Protein AF-A0A7Z0A9J3-F1 (afdb_monomer_lite)

Foldseek 3Di:
DDPPLPAFEEEFECDPPDCAGPVRDHAQADPPSRYGYDYDHLVVLVVCVVVVGHYDVSCQDCVNNVNDDPPDPPPDDPPPPPPDPPPPDDDD

Organism: NCBI:txid1280376

Secondary structure (DSSP, 8-state):
-PPP----EEEEE--TT-SS-TT-PPSEE-TTT--EEEEE-HHHHHHHHHTT--B-TTTTSTTTTTT------------------TT-----

Structure (mmCIF, N/CA/C/O backbone):
data_AF-A0A7Z0A9J3-F1
#
_entry.id   AF-A0A7Z0A9J3-F1
#
loop_
_atom_site.group_PDB
_atom_site.id
_atom_site.type_symbol
_atom_site.label_atom_id
_atom_site.label_alt_id
_atom_site.label_comp_id
_atom_site.label_asym_id
_atom_site.label_entity_id
_atom_site.label_seq_id
_atom_site.pdbx_PDB_ins_code
_atom_site.Cartn_x
_atom_site.Cartn_y
_atom_site.Cartn_z
_atom_site.occupancy
_atom_site.B_iso_or_equiv
_atom_site.auth_seq_id
_atom_site.auth_comp_id
_atom_site.auth_asym_id
_atom_site.auth_atom_id
_atom_site.pdbx_PDB_model_num
ATOM 1 N N . MET A 1 1 ? -24.745 -8.235 21.851 1.00 41.50 1 MET A N 1
ATOM 2 C CA . MET A 1 1 ? -23.327 -8.446 21.503 1.00 41.50 1 MET A CA 1
ATOM 3 C C . MET A 1 1 ? -23.078 -7.689 20.213 1.00 41.50 1 MET A C 1
ATOM 5 O O . MET A 1 1 ? -23.569 -8.113 19.179 1.00 41.50 1 MET A O 1
ATOM 9 N N . THR A 1 2 ? -22.464 -6.513 20.279 1.00 47.41 2 THR A N 1
ATOM 10 C CA . THR A 1 2 ? -22.005 -5.789 19.087 1.00 47.41 2 THR A CA 1
ATOM 11 C C . THR A 1 2 ? -20.707 -6.446 18.639 1.00 47.41 2 THR A C 1
ATOM 13 O O . THR A 1 2 ? -19.763 -6.499 19.424 1.00 47.41 2 THR A O 1
ATOM 16 N N . SER A 1 3 ? -20.668 -7.000 17.425 1.00 53.69 3 SER A N 1
ATOM 17 C CA . SER A 1 3 ? -19.408 -7.446 16.826 1.00 53.69 3 SER A CA 1
ATOM 18 C C . SER A 1 3 ? -18.429 -6.277 16.859 1.00 53.69 3 SER A C 1
ATOM 20 O O . SER A 1 3 ? -18.774 -5.177 16.422 1.00 53.69 3 SER A O 1
ATOM 22 N N . ALA A 1 4 ? -17.246 -6.486 17.434 1.00 57.28 4 ALA A N 1
ATOM 23 C CA . ALA A 1 4 ? -16.177 -5.506 17.347 1.00 57.28 4 ALA A CA 1
ATOM 24 C C . ALA A 1 4 ? -15.879 -5.281 15.861 1.00 57.28 4 ALA A C 1
ATOM 26 O O . ALA A 1 4 ? -15.655 -6.243 15.129 1.00 57.28 4 ALA A O 1
ATOM 27 N N . ILE A 1 5 ? -15.928 -4.027 15.412 1.00 59.91 5 ILE A N 1
ATOM 28 C CA . ILE A 1 5 ? -15.409 -3.660 14.097 1.00 59.91 5 ILE A CA 1
ATOM 29 C C . ILE A 1 5 ? -13.901 -3.896 14.189 1.00 59.91 5 ILE A C 1
ATOM 31 O O . ILE A 1 5 ? -13.206 -3.178 14.907 1.00 59.91 5 ILE A O 1
ATOM 35 N N . THR A 1 6 ? -13.412 -4.958 13.557 1.00 64.06 6 THR A N 1
ATOM 36 C CA . THR A 1 6 ? -11.978 -5.199 13.413 1.00 64.06 6 THR A CA 1
ATOM 37 C C . THR A 1 6 ? -11.475 -4.225 12.358 1.00 64.06 6 THR A C 1
ATOM 39 O O . THR A 1 6 ? -11.816 -4.359 11.190 1.00 64.06 6 THR A O 1
ATOM 42 N N . ALA A 1 7 ? -10.758 -3.194 12.796 1.00 80.94 7 ALA A N 1
ATOM 43 C CA . ALA A 1 7 ? -10.096 -2.250 11.908 1.00 80.94 7 ALA A CA 1
ATOM 44 C C . ALA A 1 7 ? -8.806 -2.880 11.377 1.00 80.94 7 ALA A C 1
ATOM 46 O O . ALA A 1 7 ? -7.946 -3.250 12.182 1.00 80.94 7 ALA A O 1
ATOM 47 N N . ASP A 1 8 ? -8.660 -2.964 10.056 1.00 90.62 8 ASP A N 1
ATOM 48 C CA . ASP A 1 8 ? -7.434 -3.458 9.428 1.00 90.62 8 ASP A CA 1
ATOM 49 C C . ASP A 1 8 ? -6.495 -2.309 9.042 1.00 90.62 8 ASP A C 1
ATOM 51 O O . ASP A 1 8 ? -6.908 -1.168 8.816 1.00 90.62 8 ASP A O 1
ATOM 55 N N . VAL A 1 9 ? -5.202 -2.616 8.927 1.00 96.31 9 VAL A N 1
ATOM 56 C CA . VAL A 1 9 ? -4.243 -1.742 8.244 1.00 96.31 9 VAL A CA 1
ATOM 57 C C . VAL A 1 9 ? -4.182 -2.178 6.786 1.00 96.31 9 VAL A C 1
ATOM 59 O O . VAL A 1 9 ? -3.765 -3.294 6.494 1.00 96.31 9 VAL A O 1
ATOM 62 N N . VAL A 1 10 ? -4.601 -1.304 5.871 1.00 97.38 10 VAL A N 1
ATOM 63 C CA . VAL A 1 10 ? -4.595 -1.587 4.430 1.00 97.38 10 VAL A CA 1
ATOM 64 C C . VAL A 1 10 ? -3.390 -0.917 3.787 1.00 97.38 10 VAL A C 1
ATOM 66 O O . VAL A 1 10 ? -3.203 0.299 3.902 1.00 97.38 10 VAL A O 1
ATOM 69 N N . HIS A 1 11 ? -2.588 -1.712 3.091 1.00 97.88 11 HIS A N 1
ATOM 70 C CA . HIS A 1 11 ? -1.345 -1.295 2.454 1.00 97.88 11 HIS A CA 1
ATOM 71 C C . HIS A 1 11 ? -1.578 -0.976 0.967 1.00 97.88 11 HIS A C 1
ATOM 73 O O . HIS A 1 11 ? -2.155 -1.778 0.227 1.00 97.88 11 HIS A O 1
ATOM 79 N N . HIS A 1 12 ? -1.155 0.211 0.528 1.00 97.88 12 HIS A N 1
ATOM 80 C CA . HIS A 1 12 ? -1.359 0.728 -0.830 1.00 97.88 12 HIS A CA 1
ATOM 81 C C . HIS A 1 12 ? -0.033 1.052 -1.517 1.00 97.88 12 HIS A C 1
ATOM 83 O O . HIS A 1 12 ? 0.944 1.399 -0.858 1.00 97.88 12 HIS A O 1
ATOM 89 N N . LEU A 1 13 ? -0.027 1.007 -2.850 1.00 97.69 13 LEU A N 1
ATOM 90 C CA . LEU A 1 13 ? 1.122 1.391 -3.662 1.00 97.69 13 LEU A CA 1
ATOM 91 C C . LEU A 1 13 ? 1.185 2.913 -3.791 1.00 97.69 13 LEU A C 1
ATOM 93 O O . LEU A 1 13 ? 0.239 3.537 -4.282 1.00 97.69 13 LEU A O 1
ATOM 97 N N . VAL A 1 14 ? 2.307 3.502 -3.390 1.00 95.88 14 VAL A N 1
ATOM 98 C CA . VAL A 1 14 ?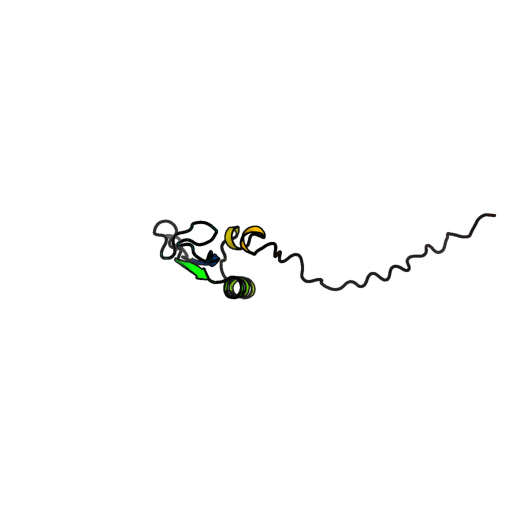 2.622 4.904 -3.665 1.00 95.88 14 VAL A CA 1
ATOM 99 C C . VAL A 1 14 ? 2.749 5.111 -5.172 1.00 95.88 14 VAL A C 1
ATOM 101 O O . VAL A 1 14 ? 3.406 4.335 -5.861 1.00 95.88 14 VAL A O 1
ATOM 104 N N . ASN A 1 15 ? 2.131 6.168 -5.689 1.00 90.25 15 ASN A N 1
ATOM 105 C CA . ASN A 1 15 ? 2.331 6.577 -7.070 1.00 90.25 15 ASN A CA 1
ATOM 106 C C . ASN A 1 15 ? 3.422 7.665 -7.102 1.00 90.25 15 ASN A C 1
ATOM 108 O O . ASN A 1 15 ? 3.213 8.737 -6.524 1.00 90.25 15 ASN A O 1
ATOM 112 N N . PRO A 1 16 ? 4.611 7.403 -7.681 1.00 85.44 16 PRO A N 1
ATOM 113 C CA . PRO A 1 16 ? 5.718 8.351 -7.639 1.00 85.44 16 PRO A C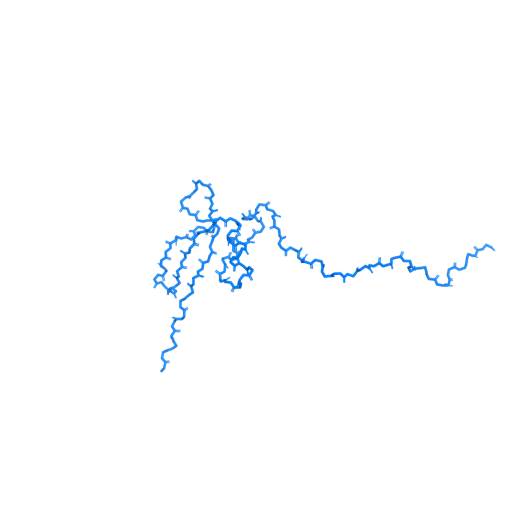A 1
ATOM 114 C C . PRO A 1 16 ? 5.337 9.713 -8.229 1.00 85.44 16 PRO A C 1
ATOM 116 O O . PRO A 1 16 ? 4.923 9.809 -9.378 1.00 85.44 16 PRO A O 1
ATOM 119 N N . GLY A 1 17 ? 5.521 10.775 -7.443 1.00 85.44 17 GLY A N 1
ATOM 120 C CA . GLY A 1 17 ? 5.209 12.146 -7.861 1.00 85.44 17 GLY A CA 1
ATOM 121 C C . GLY A 1 17 ? 3.759 12.579 -7.636 1.00 85.44 17 GLY A C 1
ATOM 122 O O . GLY A 1 17 ? 3.456 13.752 -7.838 1.00 85.44 17 GLY A O 1
ATOM 123 N N . GLU A 1 18 ? 2.891 11.688 -7.157 1.00 88.94 18 GLU A N 1
ATOM 124 C CA . GLU A 1 18 ? 1.491 11.990 -6.866 1.00 88.94 18 GLU A CA 1
ATOM 125 C C . GLU A 1 18 ? 1.212 12.059 -5.360 1.00 88.94 18 GLU A C 1
ATOM 127 O O . GLU A 1 18 ? 1.900 11.457 -4.533 1.00 88.94 18 GLU A O 1
ATOM 132 N N . LEU A 1 19 ? 0.160 12.795 -4.992 1.00 86.56 19 LEU A N 1
ATOM 133 C CA . LEU A 1 19 ? -0.282 12.927 -3.595 1.00 86.56 19 LEU A CA 1
ATOM 134 C C . LEU A 1 19 ? -1.113 11.733 -3.109 1.00 86.56 19 LEU A C 1
ATOM 136 O O . LEU A 1 19 ? -1.350 11.597 -1.907 1.00 86.56 19 LEU A O 1
ATOM 140 N N . LEU A 1 20 ? -1.587 10.897 -4.034 1.00 95.19 20 LEU A N 1
ATOM 141 C CA . LEU A 1 20 ? -2.444 9.755 -3.751 1.00 95.19 20 LEU A CA 1
ATOM 142 C C . LEU A 1 20 ? -1.790 8.456 -4.241 1.00 95.19 20 LEU A C 1
ATOM 144 O O . LEU A 1 20 ? -1.068 8.469 -5.239 1.00 95.19 20 LEU A O 1
ATOM 148 N N . PRO A 1 21 ? -2.048 7.322 -3.564 1.00 96.75 21 PRO A N 1
ATOM 149 C CA . PRO A 1 21 ? -1.676 6.012 -4.073 1.00 96.75 21 PRO A CA 1
ATOM 150 C C . PRO A 1 21 ? -2.366 5.728 -5.406 1.00 96.75 21 PRO A C 1
ATOM 152 O O . PRO A 1 21 ? -3.360 6.370 -5.752 1.00 96.75 21 PRO A O 1
ATOM 155 N N . PHE A 1 22 ? -1.891 4.704 -6.112 1.00 96.12 22 PHE A N 1
ATOM 156 C CA . PHE A 1 22 ? -2.415 4.316 -7.426 1.00 96.12 22 PHE A CA 1
ATOM 157 C C . PHE A 1 22 ? -3.952 4.167 -7.453 1.00 96.12 22 PHE A C 1
ATOM 159 O O . PHE A 1 22 ? -4.610 4.583 -8.400 1.00 96.12 22 PHE A O 1
ATOM 166 N N . CYS A 1 23 ? -4.551 3.634 -6.383 1.00 96.62 23 CYS A N 1
ATOM 167 C CA . CYS A 1 23 ? -6.001 3.444 -6.269 1.00 96.62 23 CYS A CA 1
ATOM 168 C C . CYS A 1 23 ? -6.803 4.715 -5.912 1.00 96.62 23 CYS A C 1
ATOM 170 O O . CYS A 1 23 ? -8.028 4.648 -5.814 1.00 96.62 23 CYS A O 1
ATOM 172 N N . GLY A 1 24 ? -6.144 5.846 -5.644 1.00 96.31 24 GLY A N 1
ATOM 173 C CA . GLY A 1 24 ? -6.780 7.106 -5.240 1.00 96.31 24 GLY A CA 1
ATOM 174 C C . GLY A 1 24 ? -7.228 7.184 -3.772 1.00 96.31 24 GLY A C 1
ATOM 175 O O . GLY A 1 24 ? -7.838 8.175 -3.374 1.00 96.31 24 GLY A O 1
ATOM 176 N N . THR A 1 25 ? -6.943 6.169 -2.947 1.00 95.56 25 THR A N 1
ATOM 177 C CA . THR A 1 25 ? -7.329 6.165 -1.522 1.00 95.56 25 THR A CA 1
ATOM 178 C C . THR A 1 25 ? -6.557 7.219 -0.730 1.00 95.56 25 THR A C 1
ATOM 180 O O . THR A 1 25 ? -5.336 7.263 -0.779 1.00 95.56 25 THR A O 1
ATOM 183 N N . VAL A 1 26 ? -7.246 8.031 0.073 1.00 95.31 26 VAL A N 1
ATOM 184 C CA . VAL A 1 26 ? -6.581 8.990 0.970 1.00 95.31 26 VAL A CA 1
ATOM 185 C C . VAL A 1 26 ? -5.901 8.239 2.128 1.00 95.31 26 VAL A C 1
ATOM 187 O O . VAL A 1 26 ? -6.593 7.512 2.846 1.00 95.31 26 VAL A O 1
ATOM 190 N N . PRO A 1 27 ? -4.583 8.407 2.349 1.00 94.94 27 PRO A N 1
ATOM 191 C CA . PRO A 1 27 ? -3.890 7.771 3.469 1.00 94.94 27 PRO A CA 1
ATOM 192 C C . PRO A 1 27 ? -4.395 8.254 4.836 1.00 94.94 27 PRO A C 1
ATOM 194 O O . PRO A 1 27 ? -4.763 9.418 5.007 1.00 94.94 27 PRO A O 1
ATOM 197 N N . GLY A 1 28 ? -4.357 7.365 5.828 1.00 94.75 28 GLY A N 1
ATOM 198 C CA . GLY A 1 28 ? -4.812 7.618 7.194 1.00 94.75 28 GLY A CA 1
ATOM 199 C C . GLY A 1 28 ? -6.121 6.901 7.556 1.00 94.75 28 GLY A C 1
ATOM 200 O O . GLY A 1 28 ? -6.510 5.937 6.894 1.00 94.75 28 GLY A O 1
ATOM 201 N N . PRO A 1 29 ? -6.789 7.329 8.643 1.00 95.25 29 PRO A N 1
ATOM 202 C CA . PRO A 1 29 ? -7.938 6.622 9.194 1.00 95.25 29 PRO A CA 1
ATOM 203 C C . PRO A 1 29 ? -9.203 6.810 8.350 1.00 95.25 29 PRO A C 1
ATOM 205 O O . PRO A 1 29 ? -9.657 7.933 8.103 1.00 95.25 29 PRO A O 1
ATOM 208 N N . ASN A 1 30 ? -9.849 5.702 8.007 1.00 92.69 30 ASN A N 1
ATOM 209 C CA . ASN A 1 30 ? -11.165 5.671 7.397 1.00 92.69 30 ASN A CA 1
ATOM 210 C C . ASN A 1 30 ? -12.247 5.657 8.479 1.00 92.69 30 ASN A C 1
ATOM 212 O O . ASN A 1 30 ? -12.503 4.651 9.130 1.00 92.69 30 ASN A O 1
ATOM 216 N N . ARG A 1 31 ? -12.947 6.781 8.651 1.00 87.56 31 ARG A N 1
ATOM 217 C CA . ARG A 1 31 ? -13.994 6.906 9.683 1.00 87.56 31 ARG A CA 1
A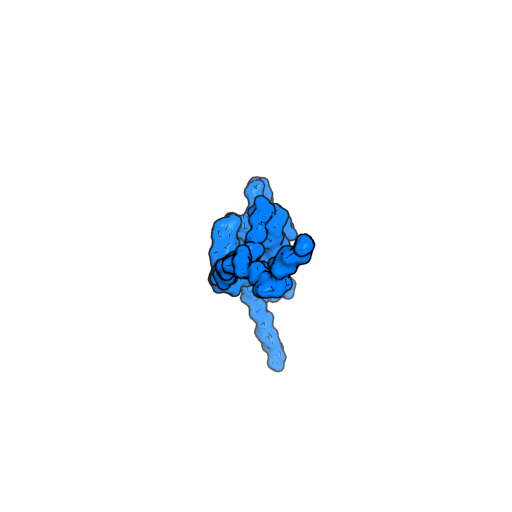TOM 218 C C . ARG A 1 31 ? -15.225 6.024 9.447 1.00 87.56 31 ARG A C 1
ATOM 220 O O . ARG A 1 31 ? -16.025 5.881 10.366 1.00 87.56 31 ARG A O 1
ATOM 227 N N . LYS A 1 32 ? -15.423 5.506 8.229 1.00 88.38 32 LYS A N 1
ATOM 228 C CA . LYS A 1 32 ? -16.583 4.671 7.885 1.00 88.38 32 LYS A CA 1
ATOM 229 C C . LYS A 1 32 ? -16.320 3.196 8.159 1.00 88.38 32 LYS A C 1
ATOM 231 O O . LYS A 1 32 ? -17.173 2.557 8.762 1.00 88.38 32 LYS A O 1
ATOM 236 N N . SER A 1 33 ? -15.180 2.671 7.710 1.00 88.38 33 SER A N 1
ATOM 237 C CA . SER A 1 33 ? -14.831 1.259 7.915 1.00 88.38 33 SER A CA 1
ATOM 238 C C . SER A 1 33 ? -14.049 1.011 9.203 1.00 88.38 33 SER A C 1
ATOM 240 O O . SER A 1 33 ? -14.115 -0.082 9.746 1.00 88.38 33 SER A O 1
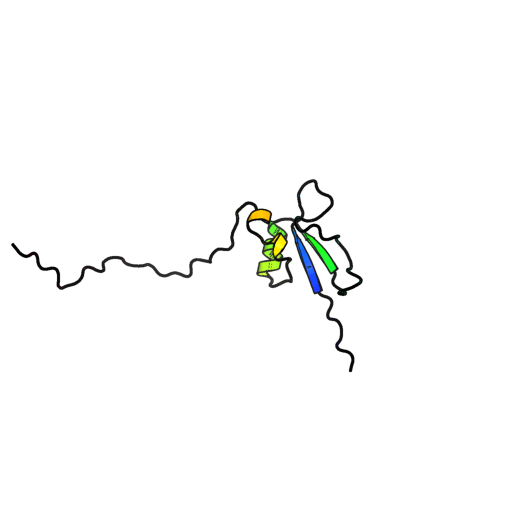ATOM 242 N N . GLY A 1 34 ? -13.362 2.028 9.727 1.00 90.56 34 GLY A N 1
ATOM 243 C CA . GLY A 1 34 ? -12.425 1.896 10.840 1.00 90.56 34 GLY A CA 1
ATOM 244 C C . GLY A 1 34 ? -10.989 1.615 10.392 1.00 90.56 34 GLY A C 1
ATOM 245 O O . GLY A 1 34 ? -10.085 1.767 11.207 1.00 90.56 34 GLY A O 1
ATOM 246 N N . ASP A 1 35 ? -10.769 1.272 9.119 1.00 94.31 35 ASP A N 1
ATOM 247 C CA . ASP A 1 35 ? -9.455 0.877 8.604 1.00 94.31 35 ASP A CA 1
ATOM 248 C C . ASP A 1 35 ? -8.439 2.016 8.629 1.00 94.31 35 ASP A C 1
ATOM 250 O O . ASP A 1 35 ? -8.776 3.199 8.520 1.00 94.31 35 ASP A O 1
ATOM 254 N N . TRP A 1 36 ? -7.165 1.651 8.689 1.00 96.00 36 TRP A N 1
ATOM 255 C CA . TRP A 1 36 ? -6.054 2.578 8.551 1.00 96.00 36 TRP A CA 1
ATOM 256 C C . TRP A 1 36 ? -5.326 2.350 7.225 1.00 96.00 36 TRP A C 1
ATOM 258 O O . TRP A 1 36 ? -4.716 1.307 7.005 1.00 96.00 36 TRP A O 1
ATOM 268 N N . 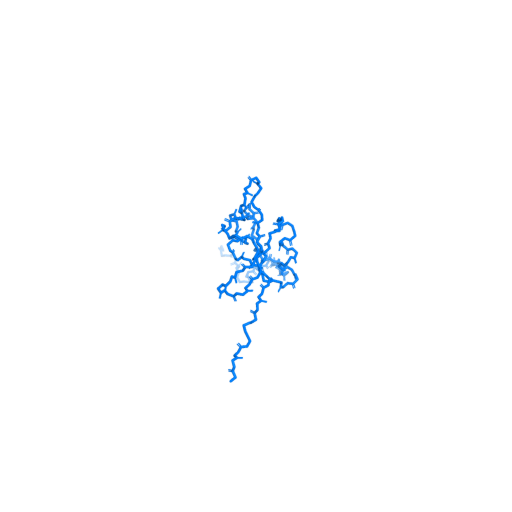HIS A 1 37 ? -5.353 3.336 6.330 1.00 96.50 37 HIS A N 1
ATOM 269 C CA . HIS A 1 37 ? -4.719 3.235 5.016 1.00 96.50 37 HIS A CA 1
ATOM 270 C C . HIS A 1 37 ? -3.273 3.749 5.052 1.00 96.50 37 HIS A C 1
ATOM 272 O O . HIS A 1 37 ? -3.023 4.902 5.407 1.00 96.50 37 HIS A O 1
ATOM 278 N N . THR A 1 38 ? -2.317 2.909 4.654 1.00 96.75 38 THR A N 1
ATOM 279 C CA . THR A 1 38 ? -0.884 3.246 4.559 1.00 96.75 38 THR A CA 1
ATOM 280 C C . THR A 1 38 ? -0.390 3.154 3.121 1.00 96.75 38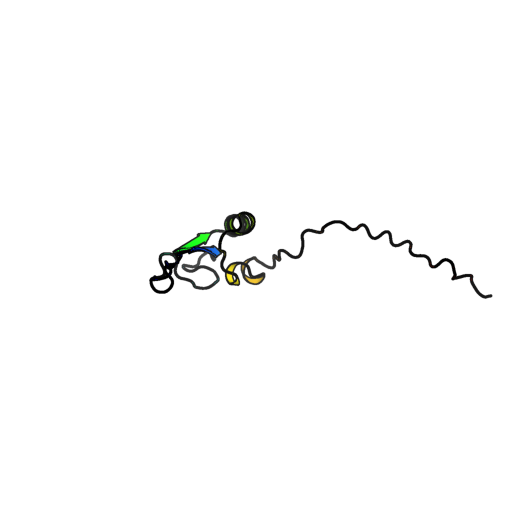 THR A C 1
ATOM 282 O O . THR A 1 38 ? -0.960 2.423 2.317 1.00 96.75 38 THR A O 1
ATOM 285 N N . VAL A 1 39 ? 0.666 3.895 2.789 1.00 96.62 39 VAL A N 1
ATOM 286 C CA . VAL A 1 39 ? 1.274 3.894 1.452 1.00 96.62 39 VAL A CA 1
ATOM 287 C C . VAL A 1 39 ? 2.720 3.439 1.534 1.00 96.62 39 VAL A C 1
ATOM 289 O O . VAL A 1 39 ? 3.433 3.836 2.454 1.00 96.62 39 VAL A O 1
ATOM 292 N N . HIS A 1 40 ? 3.130 2.627 0.566 1.00 96.25 40 HIS A N 1
ATOM 293 C CA . HIS A 1 40 ? 4.451 2.009 0.491 1.00 96.25 40 HIS A CA 1
ATOM 294 C C . HIS A 1 40 ? 4.966 2.051 -0.942 1.00 96.25 40 HIS A C 1
ATOM 296 O O . HIS A 1 40 ? 4.175 2.094 -1.885 1.00 96.25 40 HIS A O 1
ATOM 302 N N . ASP A 1 41 ? 6.284 2.010 -1.117 1.00 95.31 41 ASP A N 1
ATOM 303 C CA . ASP A 1 41 ? 6.858 1.683 -2.421 1.00 95.31 41 ASP A CA 1
ATOM 304 C C . ASP A 1 41 ? 6.529 0.240 -2.839 1.00 95.31 41 ASP A C 1
ATOM 306 O O . ASP A 1 41 ? 5.963 -0.551 -2.078 1.00 95.31 41 ASP A O 1
ATOM 310 N N . ARG A 1 42 ? 6.853 -0.085 -4.094 1.00 94.44 42 ARG A N 1
ATOM 311 C CA . ARG A 1 42 ? 6.571 -1.392 -4.691 1.00 94.44 42 ARG A CA 1
ATOM 312 C C . ARG A 1 42 ? 7.165 -2.535 -3.874 1.00 94.44 42 ARG A C 1
ATOM 314 O O . ARG A 1 42 ? 6.474 -3.521 -3.635 1.00 94.44 42 ARG A O 1
ATOM 321 N N . ASP A 1 43 ? 8.420 -2.420 -3.467 1.00 94.00 43 ASP A N 1
ATOM 322 C CA . ASP A 1 43 ? 9.139 -3.533 -2.852 1.00 94.00 43 ASP A CA 1
ATOM 323 C C . ASP A 1 43 ? 8.623 -3.793 -1.435 1.00 94.00 43 ASP A C 1
ATOM 325 O O . ASP A 1 43 ? 8.426 -4.946 -1.044 1.00 94.00 43 ASP A O 1
ATOM 329 N N . LEU A 1 44 ? 8.319 -2.731 -0.689 1.00 95.94 44 LEU A N 1
ATOM 330 C CA . LEU A 1 44 ? 7.719 -2.847 0.633 1.00 95.94 44 LEU A CA 1
ATOM 331 C C . LEU A 1 44 ? 6.269 -3.351 0.565 1.00 95.94 44 LEU A C 1
ATOM 333 O O . LEU A 1 44 ? 5.872 -4.171 1.392 1.00 95.94 44 LEU A O 1
ATOM 337 N N . LEU A 1 45 ? 5.488 -2.941 -0.441 1.00 96.12 45 LEU A N 1
ATOM 338 C CA . LEU A 1 45 ? 4.140 -3.480 -0.644 1.00 96.12 45 LEU A CA 1
ATOM 339 C C . LEU A 1 45 ? 4.168 -4.990 -0.922 1.00 96.12 45 LEU A C 1
ATOM 341 O O . LEU A 1 45 ? 3.353 -5.726 -0.369 1.00 96.12 45 LEU A O 1
ATOM 345 N N . LEU A 1 46 ? 5.115 -5.464 -1.736 1.00 94.50 46 LEU A N 1
ATOM 346 C CA . LEU A 1 46 ? 5.275 -6.895 -2.011 1.00 94.50 46 LEU A CA 1
ATOM 347 C C . LEU A 1 46 ? 5.703 -7.682 -0.763 1.00 94.50 46 LEU A C 1
ATOM 349 O O . LEU A 1 46 ? 5.223 -8.794 -0.560 1.00 94.50 46 LEU A O 1
ATOM 353 N N . GLN A 1 47 ? 6.519 -7.097 0.118 1.00 96.00 47 GLN A N 1
ATOM 354 C CA . GLN A 1 47 ? 6.812 -7.698 1.426 1.00 96.00 47 GLN A CA 1
ATOM 355 C C . GLN A 1 47 ? 5.561 -7.788 2.308 1.00 96.00 47 GLN A C 1
ATOM 357 O O . GLN A 1 47 ? 5.353 -8.797 2.975 1.00 96.00 47 GLN A O 1
ATOM 362 N N . CYS A 1 48 ? 4.691 -6.771 2.304 1.00 95.94 48 CYS A N 1
ATOM 363 C CA . CYS A 1 48 ? 3.420 -6.843 3.029 1.00 95.94 48 CYS A CA 1
ATOM 364 C C . CYS A 1 48 ? 2.542 -8.004 2.537 1.00 95.94 48 CYS A C 1
ATOM 366 O O . CYS A 1 48 ? 1.906 -8.662 3.360 1.00 95.94 48 CYS A O 1
ATOM 368 N N . VAL A 1 49 ? 2.540 -8.284 1.228 1.00 94.50 49 VAL A N 1
ATOM 369 C CA . VAL A 1 49 ? 1.851 -9.454 0.659 1.00 94.50 49 VAL A CA 1
ATOM 370 C C . VAL A 1 49 ? 2.463 -10.759 1.166 1.00 94.50 49 VAL A C 1
ATOM 372 O O . VAL A 1 49 ? 1.721 -11.629 1.612 1.00 94.50 49 VAL A O 1
ATOM 375 N N . ASP A 1 50 ? 3.792 -10.880 1.146 1.00 94.31 50 ASP A N 1
ATOM 376 C CA . ASP A 1 50 ? 4.514 -12.073 1.618 1.00 94.31 50 ASP A CA 1
ATOM 377 C C . ASP A 1 50 ? 4.252 -12.364 3.108 1.00 94.31 50 ASP A C 1
ATOM 379 O O . ASP A 1 50 ? 4.040 -13.505 3.512 1.00 94.31 50 ASP A O 1
ATOM 383 N N . PHE A 1 51 ? 4.138 -11.314 3.927 1.00 94.94 51 PHE A N 1
ATOM 384 C CA . PHE A 1 51 ? 3.754 -11.428 5.338 1.00 94.94 51 PHE A CA 1
ATOM 385 C C . PHE A 1 51 ? 2.254 -11.682 5.574 1.00 94.94 51 PHE A C 1
ATOM 387 O O . PHE A 1 51 ? 1.827 -11.768 6.728 1.00 94.94 51 PHE A O 1
ATOM 394 N N . GLY A 1 52 ? 1.441 -11.788 4.520 1.00 94.50 52 GLY A N 1
ATOM 395 C CA . GLY A 1 52 ? 0.000 -12.026 4.626 1.00 94.50 52 GLY A CA 1
ATOM 396 C C . GLY A 1 52 ? -0.794 -10.831 5.163 1.00 94.50 52 GLY A C 1
ATOM 397 O O . GLY A 1 52 ? -1.872 -11.016 5.729 1.00 94.50 52 GLY A O 1
ATOM 398 N N . LEU A 1 53 ? -0.274 -9.607 5.023 1.00 95.00 53 LEU A N 1
ATOM 399 C CA . LEU A 1 53 ? -0.956 -8.387 5.455 1.00 95.00 53 LEU A CA 1
ATOM 400 C C . LEU A 1 53 ? -2.010 -7.938 4.434 1.00 95.00 53 LEU A C 1
ATOM 402 O O . LEU A 1 53 ? -1.924 -8.219 3.237 1.00 95.00 53 LEU A O 1
ATOM 406 N N . CYS A 1 54 ? -3.002 -7.180 4.905 1.00 95.62 54 CYS A N 1
ATOM 407 C CA . CYS A 1 54 ? -4.091 -6.690 4.067 1.00 95.62 54 CYS A CA 1
ATOM 408 C C . CYS A 1 54 ? -3.588 -5.651 3.051 1.00 95.62 54 CYS A C 1
ATOM 410 O O . CYS A 1 54 ? -3.258 -4.516 3.392 1.00 95.62 54 CYS A O 1
ATOM 412 N N . CYS A 1 55 ? -3.548 -6.023 1.776 1.00 96.81 55 CYS A N 1
ATOM 413 C CA . CYS A 1 55 ? -3.073 -5.162 0.698 1.00 96.81 55 CYS A CA 1
ATOM 414 C C . CYS A 1 55 ? -4.218 -4.800 -0.254 1.00 96.81 55 CYS A C 1
ATOM 416 O O . CYS A 1 55 ? -5.102 -5.607 -0.540 1.00 96.81 55 CYS A O 1
ATOM 418 N N . CYS A 1 56 ? -4.211 -3.571 -0.769 1.00 96.88 56 CYS A N 1
ATOM 419 C CA . CYS A 1 56 ? -5.224 -3.127 -1.719 1.00 96.88 56 CYS A CA 1
ATOM 420 C C . CYS A 1 56 ? -5.063 -3.849 -3.065 1.00 96.88 56 CYS A C 1
ATOM 422 O O . CYS A 1 56 ? -4.063 -3.665 -3.756 1.00 96.88 56 CYS A O 1
ATOM 424 N N . MET A 1 57 ? -6.087 -4.598 -3.482 1.00 95.50 57 MET A N 1
ATOM 425 C CA . MET A 1 57 ? -6.063 -5.360 -4.738 1.00 95.50 57 MET A CA 1
ATOM 426 C C . MET A 1 57 ? -5.821 -4.491 -5.979 1.00 95.50 57 MET A C 1
ATOM 428 O O . MET A 1 57 ? -5.116 -4.914 -6.889 1.00 95.50 57 MET A O 1
ATOM 432 N N . THR A 1 58 ? -6.339 -3.259 -6.017 1.00 96.69 58 THR A N 1
ATOM 433 C CA . THR A 1 58 ? -6.076 -2.325 -7.126 1.00 96.69 58 THR A CA 1
ATOM 434 C C . THR A 1 58 ? -4.602 -1.925 -7.185 1.00 96.69 58 THR A C 1
ATOM 436 O O . THR A 1 58 ? -4.018 -1.867 -8.264 1.00 96.69 58 THR A O 1
ATOM 439 N N . CYS A 1 59 ? -3.978 -1.701 -6.027 1.00 96.50 59 CYS A N 1
ATOM 440 C CA . CYS A 1 59 ? -2.552 -1.388 -5.913 1.00 96.50 59 CYS A CA 1
ATOM 441 C C . CYS A 1 59 ? -1.642 -2.596 -6.189 1.00 96.50 59 CYS A C 1
ATOM 443 O O . CYS A 1 59 ? -0.464 -2.405 -6.468 1.00 96.50 59 CYS A O 1
ATOM 445 N N . LEU A 1 60 ? -2.181 -3.817 -6.125 1.00 95.38 60 LEU A N 1
ATOM 446 C CA . LEU A 1 60 ? -1.502 -5.054 -6.523 1.00 95.38 60 LEU A CA 1
ATOM 447 C C . LEU A 1 60 ? -1.767 -5.453 -7.978 1.00 95.38 60 LEU A C 1
ATOM 449 O O . LEU A 1 60 ? -1.310 -6.505 -8.424 1.00 95.38 60 LEU A O 1
ATOM 453 N N . SER A 1 61 ? -2.527 -4.649 -8.722 1.00 93.94 61 SER A N 1
ATOM 454 C CA . SER A 1 61 ? -2.798 -4.952 -10.121 1.00 93.94 61 SER A CA 1
ATOM 455 C C . SER A 1 61 ? -1.509 -4.916 -10.954 1.00 93.94 61 SER A C 1
ATOM 457 O O . SER A 1 61 ? -0.586 -4.158 -10.640 1.00 93.94 61 SER A O 1
ATOM 459 N N . PRO A 1 62 ? -1.446 -5.677 -12.061 1.00 91.81 62 PRO A N 1
ATOM 460 C CA . PRO A 1 62 ? -0.315 -5.616 -12.982 1.00 91.81 62 PRO A CA 1
ATOM 461 C C . PRO A 1 62 ? -0.041 -4.199 -13.484 1.00 91.81 62 PRO A C 1
ATOM 463 O O . PRO A 1 62 ? 1.109 -3.800 -13.608 1.00 91.81 62 PRO A O 1
ATOM 466 N N . GLU A 1 63 ? -1.094 -3.421 -13.735 1.00 93.19 63 GLU A N 1
ATOM 467 C CA . GLU A 1 63 ? -0.986 -2.025 -14.156 1.00 93.19 63 GLU A CA 1
ATOM 468 C C . GLU A 1 63 ? -0.274 -1.171 -13.100 1.00 93.19 63 GLU A C 1
ATOM 470 O O . GLU A 1 63 ? 0.669 -0.451 -13.426 1.00 93.19 63 GLU A O 1
ATOM 475 N N . ALA A 1 64 ? -0.652 -1.323 -11.827 1.00 93.44 64 ALA A N 1
ATOM 476 C CA . ALA A 1 64 ? -0.009 -0.631 -10.715 1.00 93.44 64 ALA A CA 1
ATOM 477 C C . ALA A 1 64 ? 1.466 -1.041 -10.551 1.00 93.44 64 ALA A C 1
ATOM 479 O O . ALA A 1 64 ? 2.327 -0.201 -10.299 1.00 93.44 64 ALA A O 1
ATOM 480 N N . LEU A 1 65 ? 1.778 -2.328 -10.729 1.00 92.25 65 LEU A N 1
ATOM 481 C CA . LEU A 1 65 ? 3.112 -2.891 -10.486 1.00 92.25 65 LEU A CA 1
ATOM 482 C C . LEU A 1 65 ? 4.049 -2.856 -11.709 1.00 92.25 65 LEU A C 1
ATOM 484 O O . LEU A 1 65 ? 5.117 -3.475 -11.670 1.00 92.25 65 LEU A O 1
ATOM 488 N N . GLY A 1 66 ? 3.679 -2.145 -12.780 1.00 88.56 66 GLY A N 1
ATOM 489 C CA . GLY A 1 66 ? 4.517 -1.973 -13.974 1.00 88.56 66 GLY A CA 1
ATOM 490 C C . GLY A 1 66 ? 4.576 -3.206 -14.882 1.00 88.56 66 GLY A C 1
ATOM 491 O O . GLY A 1 66 ? 5.625 -3.522 -15.436 1.00 88.56 66 GLY A O 1
ATOM 492 N N . GLY A 1 67 ? 3.467 -3.935 -15.003 1.00 81.12 67 GLY A N 1
ATOM 493 C CA . GLY A 1 67 ? 3.357 -5.183 -15.763 1.00 81.12 67 GLY A CA 1
ATOM 494 C C . GLY A 1 67 ? 3.836 -6.419 -15.001 1.00 81.12 67 GLY A C 1
ATOM 495 O O . GLY A 1 67 ? 3.752 -7.529 -15.524 1.00 81.12 67 GLY A O 1
ATOM 496 N N . TRP A 1 68 ? 4.313 -6.256 -13.764 1.00 75.44 68 TRP A N 1
ATOM 497 C CA . TRP A 1 68 ? 4.663 -7.389 -12.920 1.00 75.44 68 TRP A CA 1
ATOM 498 C C . TRP A 1 68 ? 3.396 -8.112 -12.472 1.00 75.44 68 TRP A C 1
ATOM 500 O O . TRP A 1 68 ? 2.484 -7.511 -11.906 1.00 75.44 68 TRP A O 1
ATOM 510 N N . THR A 1 69 ? 3.352 -9.414 -12.710 1.00 64.38 69 THR A N 1
ATOM 511 C CA . THR A 1 69 ? 2.303 -10.286 -12.194 1.00 64.38 69 THR A CA 1
ATOM 512 C C . THR A 1 69 ? 2.973 -11.346 -11.329 1.00 64.38 69 THR A C 1
ATOM 514 O O . THR A 1 69 ? 3.963 -11.930 -11.775 1.00 64.38 69 THR A O 1
ATOM 517 N N . PRO A 1 70 ? 2.467 -11.637 -10.119 1.00 59.22 70 PRO A N 1
ATOM 518 C CA . PRO A 1 70 ? 2.837 -12.848 -9.404 1.00 59.22 70 PRO A CA 1
ATOM 519 C C . PRO A 1 70 ? 2.113 -14.026 -10.066 1.00 59.22 70 PRO A C 1
ATOM 521 O O . PRO A 1 70 ? 1.268 -14.680 -9.458 1.00 59.22 70 PRO A O 1
ATOM 524 N N . LEU A 1 71 ? 2.351 -14.258 -11.358 1.00 53.62 71 LEU A N 1
ATOM 525 C CA . LEU A 1 71 ? 1.933 -15.500 -11.983 1.00 53.62 71 LEU A CA 1
ATOM 526 C C . LEU A 1 71 ? 2.939 -16.554 -11.542 1.00 53.62 71 LEU A C 1
ATOM 528 O O . LEU A 1 71 ? 4.004 -16.654 -12.128 1.00 53.62 71 LEU A O 1
ATOM 532 N N . ILE A 1 72 ? 2.548 -17.295 -10.502 1.00 52.50 72 ILE A N 1
ATOM 533 C CA . ILE A 1 72 ? 2.964 -18.674 -10.242 1.00 52.50 72 ILE A CA 1
ATOM 534 C C . ILE A 1 72 ? 4.468 -18.797 -9.944 1.00 52.50 72 ILE A C 1
ATOM 536 O O . ILE A 1 72 ? 5.320 -18.738 -10.821 1.00 52.50 72 ILE A O 1
ATOM 540 N N . MET A 1 73 ? 4.807 -19.028 -8.673 1.00 48.03 73 MET A N 1
ATOM 541 C CA . MET A 1 73 ? 6.036 -19.765 -8.384 1.00 48.03 73 MET A CA 1
ATOM 542 C C . MET A 1 73 ? 5.917 -21.097 -9.131 1.00 48.03 73 MET A C 1
ATOM 544 O O . MET A 1 73 ? 4.975 -21.841 -8.867 1.00 48.03 73 MET A O 1
ATOM 548 N N . ASP A 1 74 ? 6.794 -21.343 -10.107 1.00 47.34 74 ASP A N 1
ATOM 549 C CA . ASP A 1 74 ? 6.913 -22.628 -10.793 1.00 47.34 74 ASP A CA 1
ATOM 550 C C . ASP A 1 74 ? 7.236 -23.708 -9.747 1.00 47.34 74 ASP A C 1
ATOM 552 O O . ASP A 1 74 ? 8.398 -24.001 -9.459 1.00 47.34 74 ASP A O 1
ATOM 556 N N . ASP A 1 75 ? 6.204 -24.296 -9.143 1.00 48.38 75 ASP A N 1
ATOM 557 C CA . ASP A 1 75 ? 6.325 -25.589 -8.489 1.00 48.38 75 ASP A CA 1
ATOM 558 C C . ASP A 1 75 ? 6.616 -26.606 -9.594 1.00 48.38 75 ASP A C 1
ATOM 560 O O . ASP A 1 75 ? 5.750 -27.002 -10.374 1.00 48.38 75 ASP A O 1
ATOM 564 N N . ALA A 1 76 ? 7.898 -26.948 -9.681 1.00 52.91 76 ALA A N 1
ATOM 565 C CA . ALA A 1 76 ? 8.497 -28.047 -10.413 1.00 52.91 76 ALA A CA 1
ATOM 566 C C . ALA A 1 76 ? 7.515 -29.112 -10.944 1.00 52.91 76 ALA A C 1
ATOM 568 O O . ALA A 1 76 ? 6.975 -29.927 -10.195 1.00 52.91 76 ALA A O 1
ATOM 569 N N . HIS A 1 77 ? 7.435 -29.224 -12.268 1.00 41.41 77 HIS A N 1
ATOM 570 C CA . HIS A 1 77 ? 7.379 -30.535 -12.901 1.00 41.41 77 HIS A CA 1
ATOM 571 C C . HIS A 1 77 ? 8.152 -30.469 -14.216 1.00 41.41 77 HIS A C 1
ATOM 573 O O . HIS A 1 77 ? 7.662 -29.961 -15.223 1.00 41.41 77 HIS A O 1
ATOM 579 N N . GLU A 1 78 ? 9.388 -30.969 -14.186 1.00 50.28 78 GLU A N 1
ATOM 580 C CA . GLU A 1 78 ? 10.136 -31.334 -15.384 1.00 50.28 78 GLU A CA 1
ATOM 581 C C . GLU A 1 78 ? 9.246 -32.258 -16.227 1.00 50.28 78 GLU A C 1
ATOM 583 O O . GLU A 1 78 ? 9.040 -33.432 -15.903 1.00 50.28 78 GLU A O 1
ATOM 588 N N . GLN A 1 79 ? 8.663 -31.728 -17.298 1.00 47.09 79 GLN A N 1
ATOM 589 C CA . GLN A 1 79 ? 8.081 -32.566 -18.331 1.00 47.09 79 GLN A CA 1
ATOM 590 C C . GLN A 1 79 ? 9.253 -33.108 -19.141 1.00 47.09 79 GLN A C 1
ATOM 592 O O . GLN A 1 79 ? 9.796 -32.438 -20.014 1.00 47.09 79 GLN A O 1
ATOM 597 N N . ASN A 1 80 ? 9.675 -34.331 -18.815 1.00 52.06 80 ASN A N 1
ATOM 598 C CA . ASN A 1 80 ? 10.380 -35.138 -19.793 1.00 52.06 80 ASN A CA 1
ATOM 599 C C . ASN A 1 80 ? 9.407 -35.362 -20.960 1.00 52.06 80 ASN A C 1
ATOM 601 O O . ASN A 1 80 ? 8.462 -36.138 -20.889 1.00 52.06 80 ASN A O 1
ATOM 605 N N . GLU A 1 81 ? 9.583 -34.617 -22.037 1.00 53.09 81 GLU A N 1
ATOM 606 C CA . GLU A 1 81 ? 8.884 -34.865 -23.289 1.00 53.09 81 GLU A CA 1
ATOM 607 C C . GLU A 1 81 ? 9.715 -35.831 -24.137 1.00 53.09 81 GLU A C 1
ATOM 609 O O . GLU A 1 81 ? 10.280 -35.496 -25.171 1.00 53.09 81 GLU A O 1
ATOM 614 N N . SER A 1 82 ? 9.793 -37.081 -23.682 1.00 53.38 82 SER A N 1
ATOM 615 C CA . SER A 1 82 ? 10.048 -38.220 -24.568 1.00 53.38 82 SER A CA 1
ATOM 616 C C . SER A 1 82 ? 8.912 -39.230 -24.438 1.00 53.38 82 SER A C 1
ATOM 618 O O . SER A 1 82 ? 9.122 -40.419 -24.219 1.00 53.38 82 SER A O 1
ATOM 620 N N . GLY A 1 83 ? 7.682 -38.732 -24.555 1.00 52.44 83 GLY A N 1
ATOM 621 C CA . GLY A 1 83 ? 6.517 -39.544 -24.873 1.00 52.44 83 GLY A CA 1
ATOM 622 C C . GLY A 1 83 ? 6.540 -39.912 -26.352 1.00 52.44 83 GLY A C 1
ATOM 623 O O . GLY A 1 83 ? 5.795 -39.336 -27.137 1.00 52.44 83 GLY A O 1
ATOM 624 N N . VAL A 1 84 ? 7.417 -40.839 -26.740 1.00 58.91 84 VAL A N 1
ATOM 625 C CA . VAL A 1 84 ? 7.249 -41.578 -27.996 1.00 58.91 84 VAL A CA 1
ATOM 626 C C . VAL A 1 84 ? 6.229 -42.683 -27.706 1.00 58.91 84 VAL A C 1
ATOM 628 O O . VAL A 1 84 ? 6.497 -43.518 -26.841 1.00 58.91 84 VAL A O 1
ATOM 631 N N . PRO A 1 85 ? 5.054 -42.697 -28.356 1.00 57.97 85 PRO A N 1
ATOM 632 C CA . PRO A 1 85 ? 4.140 -43.830 -28.272 1.00 57.97 85 PRO A CA 1
ATOM 633 C C . PRO A 1 85 ? 4.824 -45.090 -28.827 1.00 57.97 85 PRO A C 1
ATOM 635 O O . PRO A 1 85 ? 5.384 -45.060 -29.922 1.00 57.97 85 PRO A O 1
ATOM 638 N N . ASP A 1 86 ? 4.793 -46.191 -28.071 1.00 58.81 86 ASP A N 1
ATOM 639 C CA . ASP A 1 86 ? 5.473 -47.464 -28.391 1.00 58.81 86 ASP A CA 1
ATOM 640 C C . ASP A 1 86 ? 4.890 -48.183 -29.635 1.00 58.81 86 ASP A C 1
ATOM 642 O O . ASP A 1 86 ? 5.399 -49.215 -30.072 1.00 58.81 86 ASP A O 1
ATOM 646 N N . ASP A 1 87 ? 3.831 -47.644 -30.244 1.00 58.31 87 ASP A N 1
ATOM 647 C CA . ASP A 1 87 ? 3.050 -48.269 -31.314 1.00 58.31 87 ASP A CA 1
ATOM 648 C C . ASP A 1 87 ? 3.200 -47.612 -32.699 1.00 58.31 87 ASP A C 1
ATOM 650 O O . ASP A 1 87 ? 2.594 -48.075 -33.668 1.00 58.31 87 ASP A O 1
ATOM 654 N N . GLN A 1 88 ? 4.049 -46.590 -32.857 1.00 55.84 88 GLN A N 1
ATOM 655 C CA . GLN A 1 88 ? 4.271 -45.950 -34.159 1.00 55.84 88 GLN A CA 1
ATOM 656 C C . GLN A 1 88 ? 5.365 -46.662 -34.971 1.00 55.84 88 GLN A C 1
ATOM 658 O O . GLN A 1 88 ? 6.477 -46.167 -35.160 1.00 55.84 88 GLN A O 1
ATOM 663 N N . TRP A 1 89 ? 5.048 -47.870 -35.436 1.00 59.47 89 TRP A N 1
ATOM 664 C CA . TRP A 1 89 ? 5.917 -48.664 -36.302 1.00 59.47 89 TRP A CA 1
ATOM 665 C C . TRP A 1 89 ? 5.592 -48.269 -37.745 1.00 59.47 89 TRP A C 1
ATOM 667 O O . TRP A 1 89 ? 4.477 -48.484 -38.216 1.00 59.47 89 TRP A O 1
ATOM 677 N N . TRP A 1 90 ? 6.544 -47.610 -38.405 1.00 59.84 90 TRP A N 1
ATOM 678 C CA . TRP A 1 90 ? 6.448 -47.124 -39.781 1.00 59.84 90 TRP A CA 1
ATOM 679 C C . TRP A 1 90 ? 5.836 -48.171 -40.718 1.00 59.84 90 TRP A C 1
ATOM 681 O O . TRP A 1 90 ? 6.321 -49.299 -40.801 1.00 59.84 90 TRP A O 1
ATOM 691 N N . VAL A 1 91 ? 4.762 -47.785 -41.406 1.00 53.91 91 VAL A N 1
ATOM 692 C CA . VAL A 1 91 ? 4.167 -48.571 -42.487 1.00 53.91 91 VAL A CA 1
ATOM 693 C C . VAL A 1 91 ? 4.805 -48.089 -43.785 1.00 53.91 91 VAL A C 1
ATOM 695 O O . VAL A 1 91 ? 4.514 -46.973 -44.212 1.00 53.91 91 VAL A O 1
ATOM 698 N N . ASP A 1 92 ? 5.663 -48.920 -44.373 1.00 50.47 92 ASP A N 1
ATOM 699 C CA . ASP A 1 92 ? 6.031 -48.900 -45.795 1.00 50.47 92 ASP A CA 1
ATOM 700 C C . ASP A 1 92 ? 5.749 -50.289 -46.388 1.00 50.47 92 ASP A C 1
ATOM 702 O O . ASP A 1 92 ? 6.224 -51.294 -45.803 1.00 50.47 92 ASP A O 1
#

pLDDT: mean 80.48, std 19.21, range [41.41, 97.88]

Radius of gyration: 23.06 Å; chains: 1; bounding box: 34×62×67 Å

Sequence (92 aa):
MTSAITADVVHHLVNPGELLPFCGTVPGPNRKSGDWHTVHDRDLLLQCVDFGLCCCMTCLSPEALGGWTPLIMDDAHEQNESGVPDDQWWVD